Protein AF-A0A9C9F8K5-F1 (afdb_monomer)

Foldseek 3Di:
DDKDKAAAAQPQPQAFAFQLRVVLCPPLVKDFQWKDDPPDIDGRDDRRHGDHHGIITTIDGPPVSCVVCRVNRPD

Structure (mmCIF, N/CA/C/O backbone):
data_AF-A0A9C9F8K5-F1
#
_entry.id   AF-A0A9C9F8K5-F1
#
loop_
_atom_site.group_PDB
_atom_site.id
_atom_site.type_symbol
_atom_site.label_atom_id
_atom_site.label_alt_id
_atom_site.label_comp_id
_atom_site.label_asym_id
_atom_site.label_entity_id
_atom_site.label_seq_id
_atom_site.pdbx_PDB_ins_code
_atom_site.Cartn_x
_atom_site.Cartn_y
_atom_site.Cartn_z
_atom_site.occupancy
_atom_site.B_iso_or_equiv
_atom_site.auth_seq_id
_atom_site.auth_comp_id
_atom_site.auth_asym_id
_atom_site.auth_atom_id
_atom_site.pdbx_PDB_model_num
ATOM 1 N N . VAL A 1 1 ? 15.548 1.789 -4.288 1.00 84.81 1 VAL A N 1
ATOM 2 C CA . VAL A 1 1 ? 14.160 1.377 -3.982 1.00 84.81 1 VAL A CA 1
ATOM 3 C C . VAL A 1 1 ? 14.198 0.491 -2.763 1.00 84.81 1 VAL A C 1
ATOM 5 O O . VAL A 1 1 ? 15.117 -0.310 -2.651 1.00 84.81 1 VAL A O 1
ATOM 8 N N . GLU A 1 2 ? 13.250 0.671 -1.859 1.00 95.06 2 GLU A N 1
ATOM 9 C CA . GLU A 1 2 ? 13.131 -0.072 -0.609 1.00 95.06 2 GLU A CA 1
ATOM 10 C C . GLU A 1 2 ? 11.712 -0.612 -0.450 1.00 95.06 2 GLU A C 1
ATOM 12 O O . GLU A 1 2 ? 10.792 -0.188 -1.158 1.00 95.06 2 GLU A O 1
ATOM 17 N N . VAL A 1 3 ? 11.557 -1.552 0.479 1.00 96.12 3 VAL A N 1
ATOM 18 C CA . VAL A 1 3 ? 10.265 -2.117 0.859 1.00 96.12 3 VAL A CA 1
ATOM 19 C C . VAL A 1 3 ? 9.922 -1.627 2.256 1.00 96.12 3 VAL A C 1
ATOM 21 O O . VAL A 1 3 ? 10.715 -1.799 3.177 1.00 96.12 3 VAL A O 1
ATOM 24 N N . SER A 1 4 ? 8.727 -1.067 2.412 1.00 96.00 4 SER A N 1
ATOM 25 C CA . SER A 1 4 ? 8.182 -0.657 3.704 1.00 96.00 4 SER A CA 1
ATOM 26 C C . SER A 1 4 ? 6.845 -1.342 3.964 1.00 96.00 4 SER A C 1
ATOM 28 O O . SER A 1 4 ? 6.084 -1.616 3.034 1.00 96.00 4 SER A O 1
ATOM 30 N N . ALA A 1 5 ? 6.569 -1.647 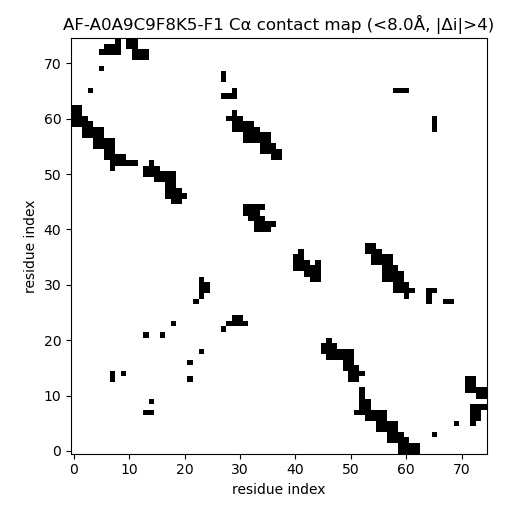5.229 1.00 96.31 5 ALA A N 1
ATOM 31 C CA . ALA A 1 5 ? 5.305 -2.220 5.668 1.00 96.31 5 ALA A CA 1
ATOM 32 C C . ALA A 1 5 ? 4.443 -1.113 6.280 1.00 96.31 5 ALA A C 1
ATOM 34 O O . ALA A 1 5 ? 4.785 -0.568 7.327 1.00 96.31 5 ALA A O 1
ATOM 35 N N . LEU A 1 6 ? 3.323 -0.796 5.632 1.00 96.25 6 LEU A N 1
ATOM 36 C CA . LEU A 1 6 ? 2.407 0.260 6.059 1.00 96.25 6 LEU A CA 1
ATOM 37 C C . LEU A 1 6 ? 1.070 -0.346 6.474 1.00 96.25 6 LEU A C 1
ATOM 39 O O . LEU A 1 6 ? 0.455 -1.093 5.711 1.00 96.25 6 LEU A O 1
ATOM 43 N N . ARG A 1 7 ? 0.623 -0.026 7.689 1.00 96.81 7 ARG A N 1
ATOM 44 C CA . ARG A 1 7 ? -0.674 -0.465 8.205 1.00 96.81 7 ARG A CA 1
ATOM 45 C C . ARG A 1 7 ? -1.774 0.502 7.781 1.00 96.81 7 ARG A C 1
ATOM 47 O O . ARG A 1 7 ? -1.578 1.707 7.848 1.00 96.81 7 ARG A O 1
ATOM 54 N N . ILE A 1 8 ? -2.916 -0.039 7.374 1.00 97.44 8 ILE A N 1
ATOM 55 C CA . ILE A 1 8 ? -4.135 0.719 7.099 1.00 97.44 8 ILE A CA 1
ATOM 56 C C . ILE A 1 8 ? -4.894 0.920 8.404 1.00 97.44 8 ILE A C 1
ATOM 58 O O . ILE A 1 8 ? -5.428 -0.038 8.967 1.00 97.44 8 ILE A O 1
ATOM 62 N N . GLU A 1 9 ? -4.958 2.163 8.861 1.00 96.19 9 GLU A N 1
ATOM 63 C CA . GLU A 1 9 ? -5.798 2.561 9.987 1.00 96.19 9 GLU A CA 1
ATOM 64 C C . GLU A 1 9 ? -7.281 2.584 9.594 1.00 96.19 9 GLU A C 1
ATOM 66 O O . GLU A 1 9 ? -7.630 2.719 8.418 1.00 96.19 9 GLU A O 1
ATOM 71 N N . GLU A 1 10 ? -8.172 2.468 10.580 1.00 94.06 10 GLU A N 1
ATOM 72 C CA . GLU A 1 10 ? -9.625 2.381 10.350 1.00 94.06 10 GLU A CA 1
ATOM 73 C C . GLU A 1 10 ? -10.188 3.570 9.559 1.00 94.06 10 GLU A C 1
ATOM 75 O O . GLU A 1 10 ? -11.073 3.395 8.724 1.00 94.06 10 GLU A O 1
ATOM 80 N N . ASN A 1 11 ? -9.622 4.762 9.765 1.00 93.94 11 ASN A N 1
ATOM 81 C CA . ASN A 1 11 ? -10.058 6.003 9.121 1.00 93.94 11 ASN A CA 1
ATOM 82 C C . ASN A 1 11 ? -9.296 6.321 7.825 1.00 93.94 11 ASN A C 1
ATOM 84 O O . ASN A 1 11 ? -9.449 7.410 7.269 1.00 93.94 11 ASN A O 1
ATOM 88 N N . SER A 1 12 ? -8.455 5.404 7.337 1.00 96.50 12 SER A N 1
ATOM 89 C CA . SER A 1 12 ? -7.706 5.622 6.102 1.00 96.50 12 SER A CA 1
ATOM 90 C C . SER A 1 12 ? -8.656 5.825 4.909 1.00 96.50 12 SER A C 1
ATOM 92 O O . SER A 1 12 ? -9.563 5.016 4.688 1.00 96.50 12 SER A O 1
ATOM 94 N N . PRO A 1 13 ? -8.411 6.828 4.040 1.00 95.25 13 PRO A N 1
ATOM 95 C CA . PRO A 1 13 ? -9.184 7.033 2.811 1.00 95.25 13 PRO A CA 1
ATOM 96 C C . PRO A 1 13 ? -9.005 5.912 1.771 1.00 95.25 13 PRO A C 1
ATOM 98 O O . PRO A 1 13 ? -9.583 5.988 0.679 1.00 95.25 13 PRO A O 1
ATOM 101 N N . LEU A 1 14 ? -8.160 4.916 2.054 1.00 96.25 14 LEU A N 1
ATOM 102 C CA . LEU A 1 14 ? -7.945 3.731 1.227 1.00 96.25 14 LEU A CA 1
ATOM 103 C C . LEU A 1 14 ? -8.895 2.584 1.597 1.00 96.25 14 LEU A C 1
ATOM 105 O O . LEU A 1 14 ? -9.096 1.692 0.773 1.00 96.25 14 LEU A O 1
ATOM 109 N N . VAL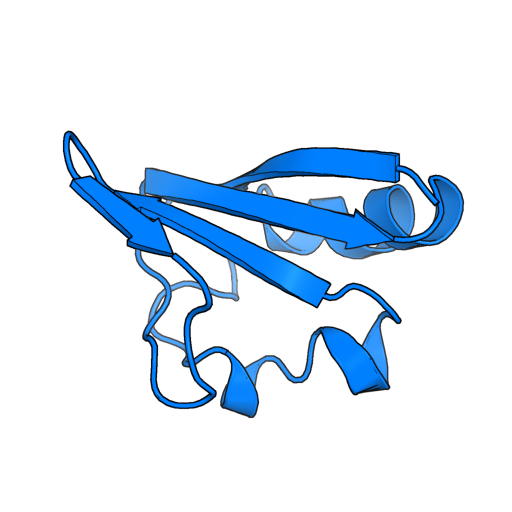 A 1 15 ? -9.498 2.602 2.792 1.00 97.50 15 VAL A N 1
ATOM 110 C CA . VAL A 1 15 ? -10.414 1.546 3.247 1.00 97.50 15 VAL A CA 1
ATOM 111 C C . VAL A 1 15 ? -11.588 1.407 2.278 1.00 97.50 15 VAL A C 1
ATOM 113 O O . VAL A 1 15 ? -12.233 2.382 1.897 1.00 97.50 15 VAL A O 1
ATOM 116 N N . GLY A 1 16 ? -11.849 0.170 1.853 1.00 97.38 16 GLY A N 1
ATOM 117 C CA . GLY A 1 16 ? -12.936 -0.169 0.938 1.00 97.38 16 GLY A CA 1
ATOM 118 C C . GLY A 1 16 ? -12.612 0.027 -0.545 1.00 97.38 16 GLY A C 1
ATOM 119 O O . GLY A 1 16 ? -13.369 -0.474 -1.378 1.00 97.38 16 GLY A O 1
ATOM 120 N N . LYS A 1 17 ? -11.493 0.676 -0.894 1.00 97.88 17 LYS A N 1
ATOM 121 C CA . LYS A 1 17 ? -11.047 0.832 -2.287 1.00 97.88 17 LYS A CA 1
ATOM 122 C C . LYS A 1 17 ? -10.260 -0.382 -2.766 1.00 97.88 17 LYS A C 1
ATOM 124 O O . LYS A 1 17 ? -9.582 -1.044 -1.982 1.00 97.88 17 LYS A O 1
ATOM 129 N N . THR A 1 18 ? -10.304 -0.652 -4.064 1.00 98.12 18 THR A N 1
ATOM 130 C CA . THR A 1 18 ? -9.396 -1.612 -4.705 1.00 98.12 18 THR A CA 1
ATOM 131 C C . THR A 1 18 ? -8.049 -0.972 -5.031 1.00 98.12 18 THR A C 1
ATOM 133 O O . THR A 1 18 ? -7.948 0.253 -5.167 1.00 98.12 18 THR A O 1
ATOM 136 N N . LEU A 1 19 ? -6.999 -1.781 -5.205 1.00 96.50 19 LEU A N 1
ATOM 137 C CA . LEU A 1 19 ? -5.686 -1.274 -5.620 1.00 96.50 19 LEU A CA 1
ATOM 138 C C . LEU A 1 19 ? -5.772 -0.440 -6.911 1.00 96.50 19 LEU A C 1
ATOM 140 O O . LEU A 1 19 ? -5.166 0.632 -6.980 1.00 96.50 19 LEU A O 1
ATOM 144 N N . ALA A 1 20 ? -6.585 -0.851 -7.887 1.00 96.50 20 ALA A N 1
ATOM 145 C CA . ALA A 1 20 ? -6.812 -0.089 -9.116 1.00 96.50 20 ALA A CA 1
ATOM 146 C C . ALA A 1 20 ? -7.464 1.280 -8.855 1.00 96.50 20 ALA A C 1
ATOM 148 O O . ALA A 1 20 ? -7.043 2.276 -9.438 1.00 96.50 20 ALA A O 1
ATOM 149 N N . GLN A 1 21 ? -8.444 1.361 -7.949 1.00 97.50 21 GLN A N 1
ATOM 150 C CA . GLN A 1 21 ? -9.117 2.621 -7.603 1.00 97.50 21 GLN A CA 1
ATOM 151 C C . GLN A 1 21 ? -8.192 3.615 -6.892 1.00 97.50 21 GLN A C 1
ATOM 153 O O . GLN A 1 21 ? -8.337 4.829 -7.051 1.00 97.50 21 GLN A O 1
ATOM 158 N N . THR A 1 22 ? -7.246 3.118 -6.091 1.00 95.00 22 THR A N 1
ATOM 159 C CA . THR A 1 22 ? -6.268 3.980 -5.406 1.00 95.00 22 THR A CA 1
ATOM 160 C C . THR A 1 22 ? -5.227 4.565 -6.355 1.00 95.00 22 THR A C 1
ATOM 162 O O . THR A 1 22 ? -4.723 5.662 -6.115 1.00 95.00 22 THR A O 1
ATOM 165 N N . ASP A 1 23 ? -4.930 3.845 -7.440 1.00 93.50 23 ASP A N 1
ATOM 166 C CA . ASP A 1 23 ? -3.942 4.209 -8.454 1.00 93.50 23 ASP A CA 1
ATOM 167 C C . ASP A 1 23 ? -2.552 4.528 -7.860 1.00 93.50 23 ASP A C 1
ATOM 169 O O . ASP A 1 23 ? -1.818 5.396 -8.340 1.00 93.50 23 ASP A O 1
ATOM 173 N N . LEU A 1 24 ? -2.184 3.809 -6.788 1.00 93.38 24 LEU A N 1
ATOM 174 C CA . LEU A 1 24 ? -0.960 4.023 -6.003 1.00 93.38 24 LEU A CA 1
ATOM 175 C C . LEU A 1 24 ? 0.306 4.065 -6.870 1.00 93.38 24 LEU A C 1
ATOM 177 O O . LEU A 1 24 ? 1.169 4.932 -6.704 1.00 93.38 24 LEU A O 1
ATOM 181 N N . ARG A 1 25 ? 0.381 3.170 -7.858 1.00 92.94 25 ARG A N 1
ATOM 182 C CA . ARG A 1 25 ? 1.530 3.065 -8.759 1.00 92.94 25 ARG A CA 1
ATOM 183 C C . ARG A 1 25 ? 1.656 4.252 -9.700 1.00 92.94 25 ARG A C 1
ATOM 185 O O . ARG A 1 25 ? 2.771 4.740 -9.872 1.00 92.94 25 ARG A O 1
ATOM 192 N N . ARG A 1 26 ? 0.566 4.715 -10.319 1.00 93.12 26 ARG A N 1
ATOM 193 C CA . ARG A 1 26 ? 0.648 5.833 -11.273 1.00 93.12 26 ARG A CA 1
ATOM 194 C C . ARG A 1 26 ? 0.705 7.181 -10.564 1.00 93.12 26 ARG A C 1
ATOM 196 O O . ARG A 1 26 ? 1.498 8.020 -10.972 1.00 93.12 26 ARG A O 1
ATOM 203 N N . LYS A 1 27 ? -0.084 7.379 -9.501 1.00 92.56 27 LYS A N 1
ATOM 204 C CA . LYS A 1 27 ? -0.172 8.667 -8.790 1.00 92.56 27 LYS A CA 1
ATOM 205 C C . LYS A 1 27 ? 1.001 8.927 -7.855 1.00 92.56 27 LYS A C 1
ATOM 207 O O . LYS A 1 27 ? 1.500 10.044 -7.811 1.00 92.56 27 LYS A O 1
ATOM 212 N N . PHE A 1 28 ? 1.445 7.908 -7.122 1.00 92.94 28 PHE A N 1
ATOM 213 C CA . PHE A 1 28 ? 2.437 8.071 -6.053 1.00 92.94 28 PHE A CA 1
ATOM 214 C C . PHE A 1 28 ? 3.755 7.350 -6.356 1.00 92.94 28 PHE A C 1
ATOM 216 O O . PHE A 1 28 ? 4.742 7.511 -5.643 1.00 92.94 28 PHE A O 1
ATOM 223 N N . GLY A 1 29 ? 3.812 6.571 -7.441 1.00 94.25 29 GLY A N 1
ATOM 224 C CA . GLY A 1 29 ? 5.023 5.861 -7.841 1.00 94.25 29 GLY A CA 1
ATOM 225 C C . GLY A 1 29 ? 5.417 4.739 -6.882 1.00 94.25 29 GLY A C 1
ATOM 226 O O . GLY A 1 29 ? 6.593 4.376 -6.846 1.00 94.25 29 GLY A O 1
ATOM 227 N N . VAL A 1 30 ? 4.455 4.211 -6.120 1.00 96.19 30 VAL A N 1
ATOM 228 C CA . VAL A 1 30 ? 4.652 3.102 -5.183 1.00 96.19 30 VAL A CA 1
ATOM 229 C C . VAL A 1 30 ? 3.873 1.865 -5.622 1.00 96.19 30 VAL A C 1
ATOM 231 O O . VAL A 1 30 ? 2.774 1.964 -6.160 1.00 96.19 30 VAL A O 1
ATOM 234 N N . THR A 1 31 ? 4.436 0.680 -5.414 1.00 96.12 31 THR A N 1
ATOM 235 C CA . THR A 1 31 ? 3.811 -0.587 -5.824 1.00 96.12 31 THR A CA 1
ATOM 236 C C . THR A 1 31 ? 3.528 -1.449 -4.609 1.00 96.12 31 THR A C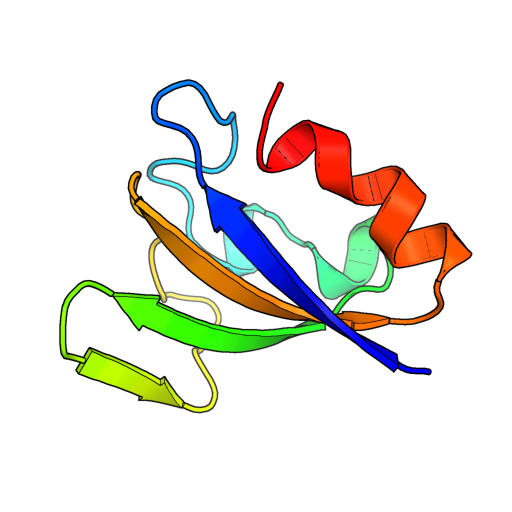 1
ATOM 238 O O . THR A 1 31 ? 4.417 -1.676 -3.797 1.00 96.12 31 THR A O 1
ATOM 241 N N . VAL A 1 32 ? 2.304 -1.957 -4.496 1.00 96.94 32 VAL A N 1
ATOM 242 C CA . VAL A 1 32 ? 1.945 -2.940 -3.469 1.00 96.94 32 VAL A CA 1
ATOM 243 C C . VAL A 1 32 ? 2.379 -4.317 -3.957 1.00 96.94 32 VAL A C 1
ATOM 245 O O . VAL A 1 32 ? 1.938 -4.756 -5.014 1.00 96.94 32 VAL A O 1
ATOM 248 N N . VAL A 1 33 ? 3.252 -4.985 -3.206 1.00 96.94 33 VAL A N 1
ATOM 249 C CA . VAL A 1 33 ? 3.784 -6.313 -3.573 1.00 96.94 33 VAL A CA 1
ATOM 250 C C . VAL A 1 33 ? 3.142 -7.445 -2.772 1.00 96.94 33 VAL A C 1
ATOM 252 O O . VAL A 1 33 ? 3.089 -8.583 -3.238 1.00 96.94 33 VAL A O 1
ATOM 255 N N . ALA A 1 34 ? 2.618 -7.136 -1.585 1.00 97.88 34 ALA A N 1
ATOM 256 C CA . ALA A 1 34 ? 1.843 -8.067 -0.777 1.00 97.88 34 ALA A CA 1
ATOM 257 C C . ALA A 1 34 ? 0.881 -7.323 0.155 1.00 97.88 34 ALA A C 1
ATOM 259 O O . ALA A 1 34 ? 1.162 -6.204 0.589 1.00 97.88 34 ALA A O 1
ATOM 260 N N . ILE A 1 35 ? -0.223 -7.981 0.503 1.00 98.19 35 ILE A N 1
ATOM 261 C CA . ILE A 1 35 ? -1.138 -7.553 1.563 1.00 98.19 35 ILE A CA 1
ATOM 262 C C . ILE A 1 35 ? -1.140 -8.640 2.629 1.00 98.19 35 ILE A C 1
ATOM 264 O O . ILE A 1 35 ? -1.543 -9.774 2.372 1.00 98.19 35 ILE A O 1
ATOM 268 N N . ARG A 1 36 ? -0.710 -8.305 3.842 1.00 98.00 36 ARG A N 1
ATOM 269 C CA . ARG A 1 36 ?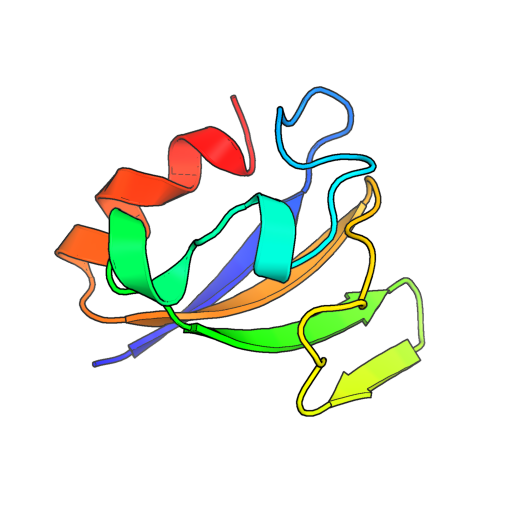 -0.906 -9.162 5.007 1.00 98.00 36 ARG A CA 1
ATOM 270 C C . ARG A 1 36 ? -2.220 -8.785 5.676 1.00 98.00 36 ARG A C 1
ATOM 272 O O . ARG A 1 36 ? -2.392 -7.654 6.124 1.00 98.00 36 ARG A O 1
ATOM 279 N N . ARG A 1 37 ? -3.114 -9.762 5.781 1.00 97.00 37 ARG A N 1
ATOM 280 C CA . ARG A 1 37 ? -4.431 -9.633 6.398 1.00 97.00 37 ARG A CA 1
ATOM 281 C C . ARG A 1 37 ? -4.588 -10.713 7.450 1.00 97.00 37 ARG A C 1
ATOM 283 O O . ARG A 1 37 ? -4.679 -11.896 7.122 1.00 97.00 37 ARG A O 1
ATOM 290 N N . ASN A 1 38 ? -4.632 -10.311 8.716 1.00 93.56 38 ASN A N 1
ATOM 291 C CA . ASN A 1 38 ? -4.640 -11.238 9.848 1.00 93.56 38 ASN A CA 1
ATOM 292 C C . ASN A 1 38 ? -3.449 -12.222 9.754 1.00 93.56 38 ASN A C 1
ATOM 294 O O . ASN A 1 38 ? -2.286 -11.804 9.740 1.00 93.56 38 ASN A O 1
ATOM 298 N N . SER A 1 39 ? -3.742 -13.519 9.647 1.00 94.31 39 SER A N 1
ATOM 299 C CA . SER A 1 39 ? -2.759 -14.602 9.504 1.00 94.31 39 SER A CA 1
ATOM 300 C C . SER A 1 39 ? -2.479 -14.995 8.047 1.00 94.31 39 SER A C 1
ATOM 302 O O . SER A 1 39 ? -1.744 -15.949 7.812 1.00 94.31 39 SER A O 1
ATOM 304 N N . GLN A 1 40 ? -3.071 -14.303 7.070 1.00 95.81 40 GLN A N 1
ATOM 305 C CA . GLN A 1 40 ? -2.923 -14.599 5.644 1.00 95.81 40 GLN A CA 1
ATOM 306 C C . GLN A 1 40 ? -2.059 -13.552 4.939 1.00 95.81 40 GLN A C 1
ATOM 308 O O . GLN A 1 40 ? -2.056 -12.373 5.300 1.00 95.81 40 GLN A O 1
ATOM 313 N N . ILE A 1 41 ? -1.348 -13.991 3.902 1.00 96.75 41 ILE A N 1
ATOM 314 C CA . ILE A 1 41 ? -0.590 -13.128 2.996 1.00 96.75 41 ILE A CA 1
ATOM 315 C C . ILE A 1 41 ? -1.162 -13.314 1.592 1.00 96.75 41 ILE A C 1
ATOM 317 O O . ILE A 1 41 ? -1.116 -14.411 1.040 1.00 96.75 41 ILE A O 1
ATOM 321 N N . LEU A 1 42 ? -1.697 -12.235 1.022 1.00 96.81 42 LEU A N 1
ATOM 322 C CA . LEU A 1 42 ? -2.009 -12.135 -0.398 1.00 96.81 42 LEU A CA 1
ATOM 323 C C . LEU A 1 42 ? -0.758 -11.630 -1.117 1.00 96.81 42 LEU A C 1
ATOM 325 O O . LEU A 1 42 ? -0.435 -10.441 -1.068 1.00 96.81 42 LEU A O 1
ATOM 329 N N . SER A 1 43 ? -0.042 -12.552 -1.751 1.00 95.25 43 SER A N 1
ATOM 330 C CA . SER A 1 43 ? 1.130 -12.249 -2.573 1.00 95.25 43 SER A CA 1
ATOM 331 C C . SER A 1 43 ? 0.709 -11.760 -3.953 1.00 95.25 43 SER A C 1
ATOM 333 O O . SER A 1 43 ? -0.188 -12.344 -4.553 1.00 95.25 43 SER A O 1
ATOM 335 N N . ASN A 1 44 ? 1.397 -10.736 -4.467 1.00 93.38 44 ASN A N 1
ATOM 336 C CA . ASN A 1 44 ? 1.142 -10.147 -5.783 1.00 93.38 44 ASN A CA 1
ATOM 337 C C . ASN A 1 44 ? -0.351 -9.822 -6.018 1.00 93.38 44 ASN A C 1
ATOM 339 O O . ASN A 1 44 ? -0.963 -10.382 -6.931 1.00 93.38 44 ASN A O 1
ATOM 343 N N . PRO A 1 45 ? -0.948 -8.964 -5.168 1.00 95.38 45 PRO A N 1
ATOM 344 C CA . PRO A 1 45 ? -2.349 -8.590 -5.297 1.00 95.38 45 PRO A CA 1
ATOM 345 C C . PRO A 1 45 ? -2.596 -7.886 -6.635 1.00 95.38 45 PRO A C 1
ATOM 347 O O . PRO A 1 45 ? -1.776 -7.099 -7.114 1.00 95.38 45 PRO A O 1
ATOM 350 N N . ASP A 1 46 ? -3.743 -8.171 -7.231 1.00 95.00 46 ASP A N 1
ATOM 351 C CA . ASP A 1 46 ? -4.181 -7.567 -8.482 1.00 95.00 46 ASP A CA 1
ATOM 352 C C . ASP A 1 46 ? -4.928 -6.242 -8.257 1.00 95.00 46 ASP A C 1
ATOM 354 O O . ASP A 1 46 ? -5.121 -5.769 -7.136 1.00 95.00 46 ASP A O 1
ATOM 358 N N . GLY A 1 47 ? -5.354 -5.613 -9.353 1.00 94.94 47 GLY A N 1
ATOM 359 C CA . GLY A 1 47 ? -6.097 -4.355 -9.305 1.00 94.94 47 GLY A CA 1
ATOM 360 C C . GLY A 1 47 ? -7.437 -4.443 -8.566 1.00 94.94 47 GLY A C 1
ATOM 361 O O . GLY A 1 47 ? -7.887 -3.423 -8.042 1.00 94.94 47 GLY A O 1
ATOM 362 N N . ASP A 1 48 ? -8.039 -5.630 -8.485 1.00 96.94 48 ASP A N 1
ATOM 363 C CA . ASP A 1 48 ? -9.355 -5.868 -7.878 1.00 96.94 48 ASP A CA 1
ATOM 364 C C . ASP A 1 48 ? -9.269 -6.168 -6.376 1.00 96.94 48 ASP A C 1
ATOM 366 O O . ASP A 1 48 ? -10.270 -6.123 -5.655 1.00 96.94 48 ASP A O 1
ATOM 370 N N . SER A 1 49 ? -8.059 -6.401 -5.869 1.00 96.69 49 SER A N 1
ATOM 371 C CA . SER A 1 49 ? -7.792 -6.609 -4.452 1.00 96.69 49 SER A CA 1
ATOM 372 C C . SER A 1 49 ? -8.242 -5.401 -3.622 1.00 96.69 49 SER A C 1
ATOM 374 O O . SER A 1 49 ? -7.673 -4.310 -3.699 1.00 96.69 49 SER A O 1
ATOM 376 N N . GLN A 1 50 ? -9.282 -5.606 -2.812 1.00 97.62 50 GLN A N 1
ATOM 377 C CA . GLN A 1 50 ? -9.847 -4.584 -1.934 1.00 97.62 50 GLN A CA 1
ATOM 378 C C . GLN A 1 50 ? -9.011 -4.415 -0.661 1.00 97.62 50 GLN A C 1
ATOM 380 O O . GLN A 1 50 ? -8.709 -5.400 0.022 1.00 97.62 50 GLN A O 1
ATOM 385 N N . ILE A 1 51 ? -8.703 -3.166 -0.317 1.00 97.62 51 ILE A N 1
ATOM 386 C CA . ILE A 1 51 ? -8.003 -2.761 0.903 1.00 97.62 51 ILE A CA 1
ATOM 387 C C . ILE A 1 51 ? -8.991 -2.719 2.073 1.00 97.62 51 ILE A C 1
ATOM 389 O O . ILE A 1 51 ? -10.094 -2.176 1.959 1.00 97.62 51 ILE A O 1
ATOM 393 N N . ARG A 1 52 ? -8.593 -3.279 3.216 1.00 97.50 52 ARG A N 1
ATOM 394 C CA . ARG A 1 52 ? -9.385 -3.309 4.450 1.00 97.50 52 ARG A CA 1
ATOM 395 C C . ARG A 1 52 ? -8.624 -2.652 5.595 1.00 97.50 52 ARG A C 1
ATOM 397 O O . ARG A 1 52 ? -7.396 -2.669 5.627 1.00 97.50 52 ARG A O 1
ATOM 404 N N . ALA A 1 53 ? -9.370 -2.105 6.551 1.00 97.38 53 ALA A N 1
ATOM 405 C CA . ALA A 1 53 ? -8.797 -1.647 7.809 1.00 97.38 53 ALA A CA 1
ATOM 406 C C . ALA A 1 53 ? -8.029 -2.787 8.497 1.00 97.38 53 ALA A C 1
ATOM 408 O O . ALA A 1 53 ? -8.456 -3.945 8.473 1.00 97.38 53 ALA A O 1
ATOM 409 N N . GLY A 1 54 ? -6.876 -2.458 9.074 1.00 97.00 54 GLY A N 1
ATOM 410 C CA . GLY A 1 54 ? -5.977 -3.409 9.719 1.00 97.00 54 GLY A CA 1
ATOM 411 C C . GLY A 1 54 ? -5.055 -4.181 8.771 1.00 97.00 54 GLY A C 1
ATOM 412 O O . GLY A 1 54 ? -4.138 -4.843 9.269 1.00 97.00 54 GLY A O 1
ATOM 413 N N . ASP A 1 55 ? -5.242 -4.084 7.449 1.00 97.94 55 ASP A N 1
ATOM 414 C CA . ASP A 1 55 ? -4.298 -4.641 6.476 1.00 97.94 55 ASP A CA 1
ATOM 415 C C . ASP A 1 55 ? -2.909 -4.019 6.654 1.00 97.94 55 ASP A C 1
ATOM 417 O O . ASP A 1 55 ? -2.766 -2.833 6.952 1.00 97.94 55 ASP A O 1
ATOM 421 N N . VAL A 1 56 ? -1.871 -4.817 6.409 1.00 97.69 56 VAL A N 1
ATOM 422 C CA . VAL A 1 56 ? -0.496 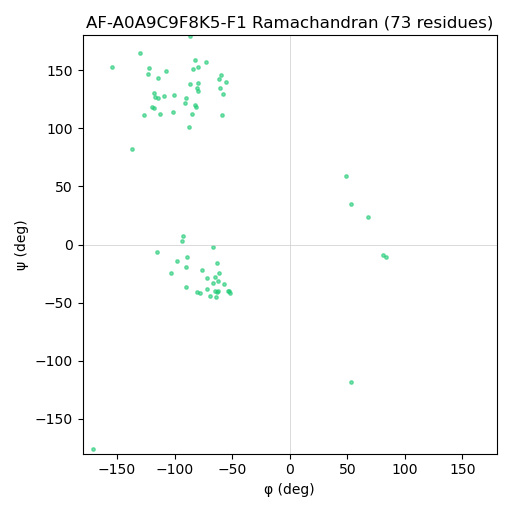-4.332 6.277 1.00 97.69 56 VAL A CA 1
ATOM 423 C C . VAL A 1 56 ? -0.061 -4.526 4.834 1.00 97.69 56 VAL A C 1
ATOM 425 O O . VAL A 1 56 ? 0.087 -5.658 4.370 1.00 97.69 56 VAL A O 1
ATOM 428 N N . LEU A 1 57 ? 0.145 -3.426 4.118 1.00 97.25 57 LEU A N 1
ATOM 429 C CA . LEU A 1 57 ? 0.630 -3.449 2.747 1.00 97.25 57 LEU A CA 1
ATOM 430 C C . LEU A 1 57 ? 2.153 -3.389 2.756 1.00 97.25 57 LEU A C 1
ATOM 432 O O . LEU A 1 57 ? 2.741 -2.471 3.327 1.00 97.25 57 LEU A O 1
ATOM 436 N N . LEU A 1 58 ? 2.791 -4.347 2.085 1.00 97.12 58 LEU A N 1
ATOM 437 C CA . L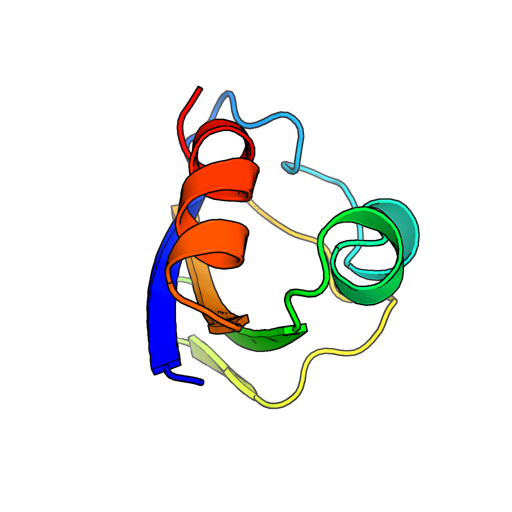EU A 1 58 ? 4.188 -4.207 1.698 1.00 97.12 58 LEU A CA 1
ATOM 438 C C . LEU A 1 58 ? 4.246 -3.364 0.430 1.00 97.12 58 LEU A C 1
ATOM 440 O O . LEU A 1 58 ? 3.717 -3.750 -0.616 1.00 97.12 58 LEU A O 1
ATOM 444 N N . VAL A 1 59 ? 4.909 -2.222 0.540 1.00 96.50 59 VAL A N 1
ATOM 445 C CA . VAL A 1 59 ? 4.995 -1.208 -0.500 1.00 96.50 59 VAL A CA 1
ATOM 446 C C . VAL A 1 59 ? 6.446 -1.055 -0.939 1.00 96.50 59 VAL A C 1
ATOM 448 O O . VAL A 1 59 ? 7.331 -0.844 -0.116 1.00 96.50 59 VAL A O 1
ATOM 451 N N . LEU A 1 60 ? 6.685 -1.154 -2.244 1.00 96.75 60 LEU A N 1
ATOM 452 C CA . LEU A 1 60 ? 7.971 -0.925 -2.893 1.00 96.75 60 LEU A CA 1
ATOM 453 C C . LEU A 1 60 ? 7.991 0.474 -3.523 1.00 96.75 60 LEU A C 1
ATOM 455 O O . LEU A 1 60 ? 7.106 0.818 -4.312 1.00 96.75 60 LEU A O 1
ATOM 459 N N . GLY A 1 61 ? 9.021 1.263 -3.227 1.00 96.19 61 GLY A N 1
ATOM 460 C CA . GLY A 1 61 ? 9.176 2.625 -3.747 1.00 96.19 61 GLY A CA 1
ATOM 461 C C . GLY A 1 61 ? 10.542 3.229 -3.432 1.00 96.19 61 GLY A C 1
ATOM 462 O O . GLY A 1 61 ? 11.423 2.551 -2.905 1.00 96.19 61 GLY A O 1
ATOM 463 N N . SER A 1 62 ? 10.762 4.495 -3.795 1.00 97.06 62 SER A N 1
ATOM 464 C CA . SER A 1 62 ? 11.861 5.262 -3.194 1.00 97.06 62 SER A CA 1
ATOM 465 C C . SER A 1 62 ? 11.422 5.772 -1.814 1.00 97.06 62 SER A C 1
ATOM 467 O O . SER A 1 62 ? 10.215 5.967 -1.625 1.00 97.06 62 SER A O 1
ATOM 469 N N . PRO A 1 63 ? 12.350 5.998 -0.870 1.00 95.56 63 PRO A N 1
ATOM 470 C CA . PRO A 1 63 ? 12.005 6.472 0.471 1.00 95.56 63 PRO A CA 1
ATOM 471 C C . PRO A 1 63 ? 11.132 7.735 0.448 1.00 95.56 63 PRO A C 1
ATOM 473 O O . PRO A 1 63 ? 10.143 7.834 1.169 1.00 95.56 63 PRO A O 1
ATOM 476 N N . GLU A 1 64 ? 11.425 8.669 -0.462 1.00 95.81 64 GLU A N 1
ATOM 477 C CA . GLU A 1 64 ? 10.694 9.933 -0.606 1.00 95.81 64 GLU A CA 1
ATOM 478 C C . GLU A 1 64 ? 9.244 9.704 -1.049 1.00 95.81 64 GLU A C 1
ATOM 480 O O . GLU A 1 64 ? 8.323 10.349 -0.552 1.00 95.81 64 GLU A O 1
ATOM 485 N N . LYS A 1 65 ? 9.019 8.758 -1.969 1.00 95.81 65 LYS A N 1
ATOM 486 C CA . LYS A 1 65 ? 7.675 8.415 -2.458 1.00 95.81 65 LYS A CA 1
ATOM 487 C C . LYS A 1 65 ? 6.859 7.663 -1.414 1.00 95.81 65 LYS A C 1
ATOM 489 O O . LYS A 1 65 ? 5.659 7.894 -1.299 1.00 95.81 65 LYS A O 1
ATOM 494 N N . ILE A 1 66 ? 7.506 6.777 -0.655 1.00 95.56 66 ILE A N 1
ATOM 495 C CA . ILE A 1 66 ? 6.871 6.059 0.454 1.00 95.56 66 ILE A CA 1
ATOM 496 C C . ILE A 1 66 ? 6.456 7.056 1.543 1.00 95.56 66 ILE A C 1
ATOM 498 O O . ILE A 1 66 ? 5.313 7.018 1.992 1.00 95.56 66 ILE A O 1
ATOM 502 N N . ALA A 1 67 ? 7.333 7.994 1.906 1.00 93.38 67 ALA A N 1
ATOM 503 C CA . ALA A 1 67 ? 7.015 9.046 2.868 1.00 93.38 67 ALA A CA 1
ATOM 504 C C . ALA A 1 67 ? 5.871 9.955 2.383 1.00 93.38 67 ALA A C 1
ATOM 506 O O . ALA A 1 67 ? 4.985 10.297 3.158 1.00 93.38 67 ALA A O 1
ATOM 507 N N . ALA A 1 68 ? 5.838 10.305 1.093 1.00 92.94 68 ALA A N 1
ATOM 508 C CA . ALA A 1 68 ? 4.785 11.155 0.535 1.00 92.94 68 ALA A CA 1
ATOM 509 C C . ALA A 1 68 ? 3.386 10.511 0.565 1.00 92.94 68 ALA A C 1
ATOM 511 O O . ALA A 1 68 ? 2.384 11.223 0.608 1.00 92.94 68 ALA A O 1
ATOM 512 N N . VAL A 1 69 ? 3.299 9.177 0.518 1.00 92.31 69 VAL A N 1
ATOM 513 C CA . VAL A 1 69 ? 2.018 8.453 0.486 1.00 92.31 69 VAL A CA 1
ATOM 514 C C . VAL A 1 69 ? 1.586 7.9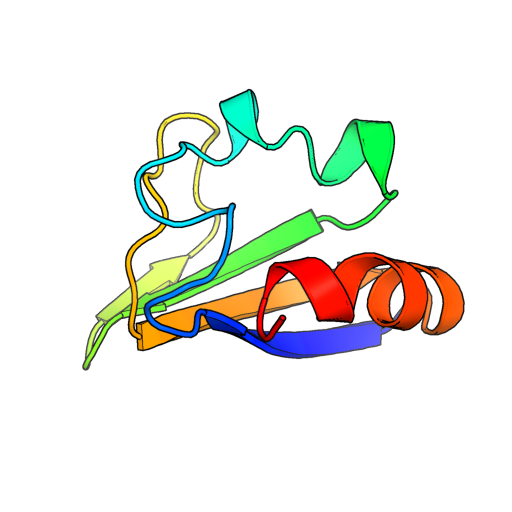37 1.859 1.00 92.31 69 VAL A C 1
ATOM 516 O O . VAL A 1 69 ? 0.429 7.560 2.029 1.00 92.31 69 VAL A O 1
ATOM 519 N N . SER A 1 70 ? 2.483 7.918 2.846 1.00 90.44 70 SER A N 1
ATOM 520 C CA . SER A 1 70 ? 2.246 7.254 4.129 1.00 90.44 70 SER A CA 1
ATOM 521 C C . SER A 1 70 ? 1.066 7.847 4.913 1.00 90.44 70 SER A C 1
ATOM 523 O O . SER A 1 70 ? 0.313 7.095 5.526 1.00 90.44 70 SER A O 1
ATOM 525 N N . GLY A 1 71 ? 0.802 9.152 4.782 1.00 90.88 71 GLY A N 1
ATOM 526 C CA . GLY A 1 71 ? -0.378 9.808 5.365 1.00 90.88 71 GLY A CA 1
ATOM 527 C C . GLY A 1 71 ? -1.727 9.304 4.828 1.00 90.88 71 GLY A C 1
ATOM 528 O O . GLY A 1 71 ? -2.758 9.523 5.451 1.00 90.88 71 GLY A O 1
ATOM 529 N N . LEU A 1 72 ? -1.761 8.584 3.698 1.00 88.81 72 LEU A N 1
ATOM 530 C CA . LEU A 1 72 ? -2.980 7.897 3.250 1.00 88.81 72 LEU A CA 1
ATOM 531 C C . LEU A 1 72 ? -3.256 6.615 4.043 1.00 88.81 72 LEU A C 1
ATOM 533 O O . LEU A 1 72 ? -4.384 6.131 4.027 1.00 88.81 72 LEU A O 1
ATOM 537 N N . PHE A 1 73 ? -2.244 6.030 4.683 1.00 89.94 73 PHE A N 1
ATOM 538 C CA . PHE A 1 73 ? -2.345 4.763 5.409 1.00 89.94 73 PHE A CA 1
ATOM 539 C C . PHE A 1 73 ? -2.728 4.995 6.875 1.00 89.94 73 PHE A C 1
ATOM 541 O O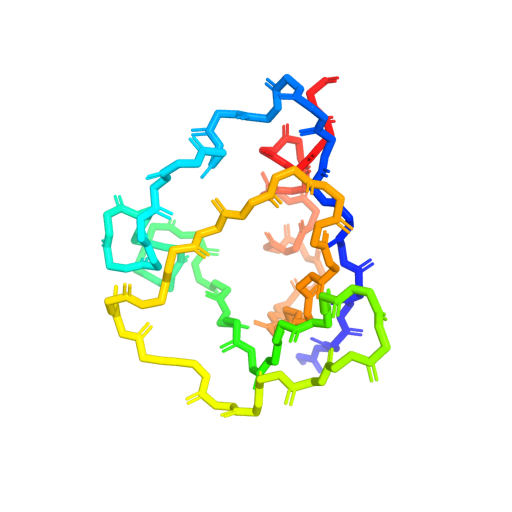 . PHE A 1 73 ? -3.531 4.239 7.415 1.00 89.94 73 PHE A O 1
ATOM 548 N N . TYR A 1 74 ? -2.218 6.075 7.470 1.00 83.88 74 TYR A N 1
ATOM 549 C CA . TYR A 1 74 ? -2.501 6.522 8.833 1.00 83.88 74 TYR A CA 1
ATOM 550 C C . TYR A 1 74 ? -2.710 8.052 8.837 1.00 83.88 74 TYR A C 1
ATOM 552 O O . TYR A 1 74 ? -1.755 8.798 9.048 1.00 83.88 74 TYR A O 1
ATOM 560 N N . PRO A 1 75 ? -3.916 8.541 8.495 1.00 65.38 75 PRO A N 1
ATOM 561 C CA . PRO A 1 75 ? -4.197 9.976 8.499 1.00 65.38 75 PRO A CA 1
ATOM 562 C C . PRO A 1 75 ? -4.082 10.607 9.892 1.00 65.38 75 PRO A C 1
ATOM 564 O O . PRO A 1 75 ? -4.313 9.892 10.895 1.00 65.38 75 PRO A O 1
#

Nearest PDB structures (foldseek):
  2bkp-assembly1_A  TM=9.679E-01  e=8.312E-07  Pyrococcus horikoshii OT3
  4l76-assembly2_D  TM=9.372E-01  e=1.496E-06  Methanothermobacter thermautotrophicus str. Delta H
  6u6h-assembly1_A  TM=9.192E-01  e=2.074E-06  Methanothermobacter thermautotrophicus
  7wjg-assembly1_A-2  TM=9.043E-01  e=1.705E-06  Streptococcus mutans UA159
  1lnq-assembly1_B  TM=9.119E-01  e=2.692E-06  Methanothermobacter thermautotrophicus

pLDDT: mean 94.89, std 4.37, range [65.38, 98.19]

Radius of gyration: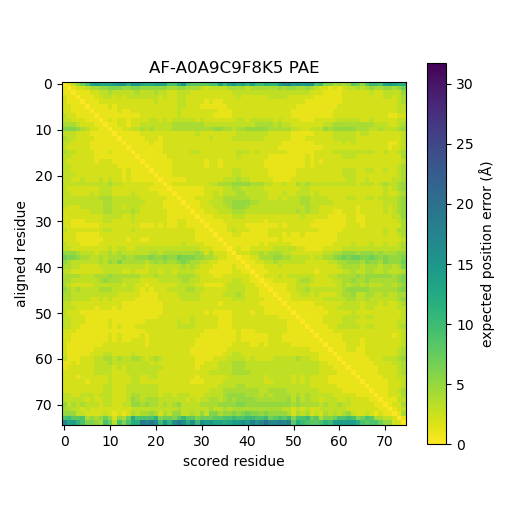 10.94 Å; Cα contacts (8 Å, |Δi|>4): 155; chains: 1; bounding box: 27×26×22 Å

Solvent-accessible surface area (backbone atoms only — not comparable to full-atom values): 4065 Å² total; per-residue (Å²): 118,50,76,45,80,46,52,27,37,81,82,15,87,47,50,75,34,26,47,53,77,66,34,42,48,80,79,51,58,30,41,67,51,29,38,36,48,92,95,45,73,45,69,66,57,56,52,77,45,63,39,48,58,68,25,31,35,33,35,39,22,44,72,68,41,48,61,72,49,44,54,49,27,55,108

Secondary structure (DSSP, 8-state):
-EEEEEE--TT-TTTT-BHHHHTHHHHTS-EEEEEEETTEEEES--TT-B--TT-EEEEEE-HHHHHHHHTTT--

Sequence (75 aa):
VEVSALRIEENSPLVGKTLAQTDLRRKFGVTVVAIRRNSQILSNPDGDSQIRAGDVLLVLGSPEKIAAVSGLFYP

Mean predicted aligned error: 2.58 Å